Protein AF-A0AAP1R989-F1 (afdb_monomer)

InterPro domains:
  IPR005135 Endonuclease/exonuclease/phosphatase [PF03372] (4-33)
  IPR036691 Endonuclease/exonuclease/phosphatase superfamily [G3DSA:3.60.10.10] (1-33)
  IPR036691 Endonuclease/exonuclease/phosphatase superfamily [SSF56219] (1-33)

Nearest PDB structures (foldseek):
  5lwk-assembly1_B  TM=6.354E-01  e=3.784E+00  Lacticaseibacillus paracasei
  5gi4-assembly1_B  TM=4.244E-01  e=4.057E+00  Escherichia coli K-12

Radius of gyration: 9.17 Å; Cα contacts (8 Å, |Δi|>4): 33; chains: 1; bounding box: 17×16×24 Å

Structure (mmCIF, N/CA/C/O backbone):
data_AF-A0AAP1R989-F1
#
_entry.id   AF-A0AAP1R989-F1
#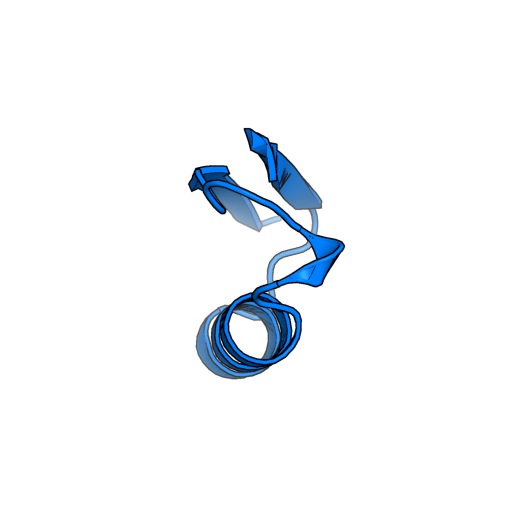
loop_
_atom_site.group_PDB
_atom_site.id
_atom_site.type_symbol
_atom_site.label_atom_id
_atom_site.label_alt_id
_atom_site.label_comp_id
_atom_site.label_asym_id
_atom_site.label_entity_id
_atom_site.label_seq_id
_atom_site.pdbx_PDB_ins_code
_atom_site.Cartn_x
_atom_site.Cartn_y
_atom_site.Cartn_z
_atom_site.occupancy
_atom_site.B_iso_or_equiv
_atom_site.auth_seq_id
_atom_site.auth_comp_id
_atom_site.auth_asym_id
_atom_site.auth_atom_id
_atom_site.pdbx_PDB_model_num
ATOM 1 N N . MET A 1 1 ? -10.601 4.850 14.800 1.00 91.31 1 MET A N 1
ATOM 2 C CA . MET A 1 1 ? -10.182 5.634 13.627 1.00 91.31 1 MET A CA 1
ATOM 3 C C . MET A 1 1 ? -8.663 5.592 13.507 1.00 91.31 1 MET A C 1
ATOM 5 O O . MET A 1 1 ? -7.984 6.113 14.387 1.00 91.31 1 MET A O 1
ATOM 9 N N . LYS A 1 2 ? -8.135 4.921 12.483 1.00 97.00 2 LYS A N 1
ATOM 10 C CA . LYS A 1 2 ? -6.710 4.704 12.209 1.00 97.00 2 LYS A CA 1
ATOM 11 C C . LYS A 1 2 ? -6.356 5.295 10.847 1.00 97.00 2 LYS A C 1
ATOM 13 O O . LYS A 1 2 ? -6.969 4.946 9.842 1.00 97.00 2 LYS A O 1
ATOM 18 N N . ILE A 1 3 ? -5.347 6.160 10.831 1.00 98.25 3 ILE A N 1
ATOM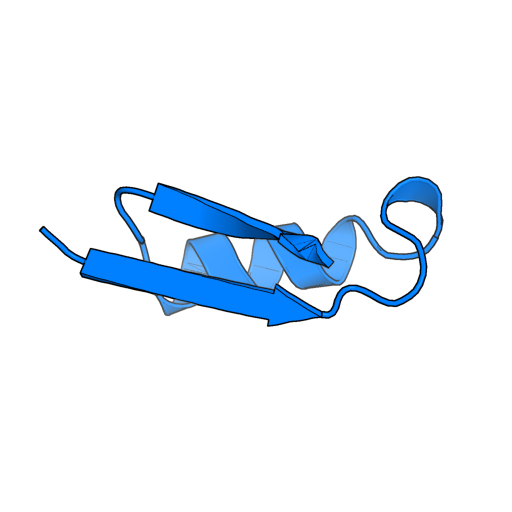 19 C CA . ILE A 1 3 ? -4.877 6.863 9.636 1.00 98.25 3 ILE A CA 1
ATOM 20 C C . ILE A 1 3 ? -3.434 6.444 9.378 1.00 98.25 3 ILE A C 1
ATOM 22 O O . ILE A 1 3 ? -2.620 6.432 10.303 1.00 98.25 3 ILE A O 1
ATOM 26 N N . VAL A 1 4 ? -3.121 6.093 8.134 1.00 98.00 4 VAL A N 1
ATOM 27 C CA . VAL A 1 4 ? -1.772 5.695 7.712 1.00 98.00 4 VAL A CA 1
ATOM 28 C C . VAL A 1 4 ? -1.322 6.586 6.561 1.00 98.00 4 VAL A C 1
ATOM 30 O O . VAL A 1 4 ? -2.088 6.843 5.638 1.00 98.00 4 VAL A O 1
ATOM 33 N N . SER A 1 5 ? -0.070 7.040 6.602 1.00 98.25 5 SER A N 1
ATOM 34 C CA . SER A 1 5 ? 0.597 7.662 5.457 1.00 98.2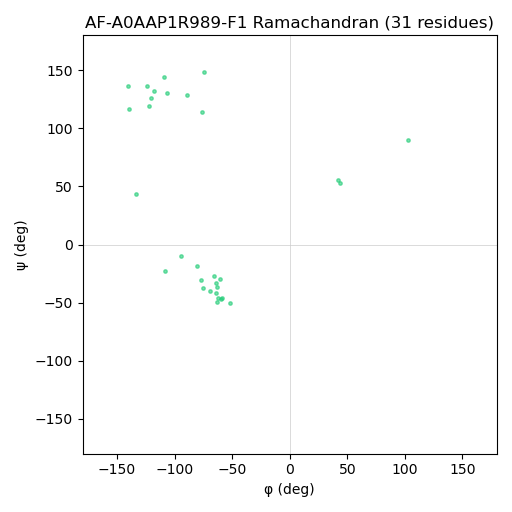5 5 SER A CA 1
ATOM 35 C C . SER A 1 5 ? 1.616 6.683 4.895 1.00 98.25 5 SER A C 1
ATOM 37 O O . SER A 1 5 ? 2.415 6.131 5.654 1.00 98.25 5 SER A O 1
ATOM 39 N N . PHE A 1 6 ? 1.587 6.458 3.587 1.00 98.38 6 PHE A N 1
ATOM 40 C CA . PHE A 1 6 ? 2.457 5.499 2.923 1.00 98.38 6 PHE A CA 1
ATOM 41 C C . PHE A 1 6 ? 2.953 6.057 1.590 1.00 98.38 6 PHE A C 1
ATOM 43 O O . PHE A 1 6 ? 2.173 6.278 0.665 1.00 98.38 6 PHE A O 1
ATOM 50 N N . ASN A 1 7 ? 4.266 6.245 1.480 1.00 97.94 7 ASN A N 1
ATOM 51 C CA . ASN A 1 7 ? 4.890 6.530 0.197 1.00 97.94 7 ASN A CA 1
ATOM 52 C C . ASN A 1 7 ? 4.957 5.228 -0.605 1.00 97.94 7 ASN A C 1
ATOM 54 O O . ASN A 1 7 ? 5.656 4.289 -0.216 1.00 97.94 7 ASN A O 1
ATOM 58 N N . ILE A 1 8 ? 4.215 5.175 -1.707 1.00 97.69 8 ILE A N 1
ATOM 59 C CA . ILE A 1 8 ? 4.103 3.972 -2.536 1.00 97.69 8 ILE A CA 1
ATOM 60 C C . ILE A 1 8 ? 5.098 3.982 -3.697 1.00 97.69 8 ILE A C 1
ATOM 62 O O . ILE A 1 8 ? 5.254 2.965 -4.370 1.00 97.69 8 ILE A O 1
ATOM 66 N N . ASN A 1 9 ? 5.780 5.106 -3.947 1.00 96.38 9 ASN A N 1
ATOM 67 C CA . ASN A 1 9 ? 6.782 5.254 -5.003 1.00 96.38 9 ASN A CA 1
ATOM 68 C C . ASN A 1 9 ? 6.321 4.6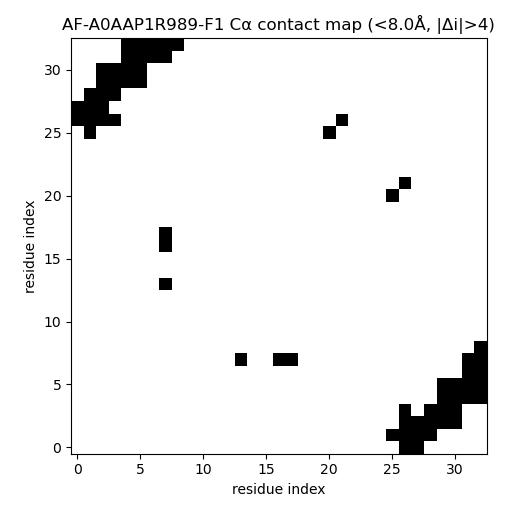24 -6.338 1.00 96.38 9 ASN A C 1
ATOM 70 O O . ASN A 1 9 ? 6.972 3.734 -6.902 1.00 96.38 9 ASN A O 1
ATOM 74 N N . GLY A 1 10 ? 5.126 5.039 -6.780 1.00 96.88 10 GLY A N 1
ATOM 75 C CA . GLY A 1 10 ? 4.448 4.541 -7.979 1.00 96.88 10 GLY A CA 1
ATOM 76 C C . GLY A 1 10 ? 3.305 3.554 -7.704 1.00 96.88 10 GLY A C 1
ATOM 77 O O . GLY A 1 10 ? 3.488 2.339 -7.756 1.00 96.88 10 GLY A O 1
ATOM 78 N N . LEU A 1 11 ? 2.081 4.077 -7.541 1.00 95.44 11 LEU A N 1
ATOM 79 C CA . LEU A 1 11 ? 0.866 3.304 -7.230 1.00 95.44 11 LEU A CA 1
ATOM 80 C C . LEU A 1 11 ? 0.615 2.124 -8.187 1.00 95.44 11 LEU A C 1
ATOM 82 O O . LEU A 1 11 ? 0.423 0.993 -7.749 1.00 95.44 11 LEU A O 1
ATOM 86 N N . ARG A 1 12 ? 0.655 2.367 -9.505 1.00 9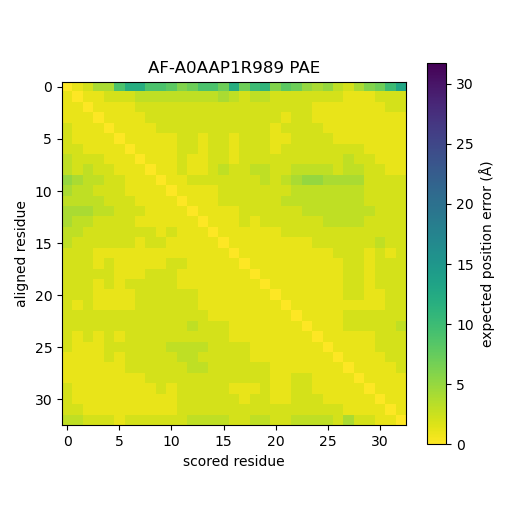7.19 12 ARG A N 1
ATOM 87 C CA . ARG A 1 12 ? 0.363 1.329 -10.515 1.00 97.19 12 ARG A CA 1
ATOM 88 C C . ARG A 1 12 ? 1.390 0.196 -10.534 1.00 97.19 12 ARG A C 1
ATOM 90 O O . ARG A 1 12 ? 1.044 -0.918 -10.904 1.00 97.19 12 ARG A O 1
ATOM 97 N N . ALA A 1 13 ? 2.632 0.470 -10.135 1.00 97.88 13 ALA A N 1
ATOM 98 C CA . ALA A 1 13 ? 3.691 -0.534 -10.100 1.00 97.88 13 ALA A CA 1
ATOM 99 C C . ALA A 1 13 ? 3.609 -1.430 -8.851 1.00 97.88 13 ALA A C 1
ATOM 101 O O . ALA A 1 13 ? 4.210 -2.504 -8.830 1.00 97.88 13 ALA A O 1
ATOM 102 N N . ARG A 1 14 ? 2.891 -1.001 -7.799 1.00 97.19 14 ARG A N 1
ATOM 103 C CA . ARG A 1 14 ? 2.922 -1.651 -6.476 1.00 97.19 14 ARG A CA 1
ATOM 104 C C . ARG A 1 14 ? 1.548 -1.895 -5.825 1.00 97.19 14 ARG A C 1
ATOM 106 O O . ARG A 1 14 ? 1.427 -1.731 -4.611 1.00 97.19 14 ARG A O 1
ATOM 113 N N . PRO A 1 15 ? 0.517 -2.365 -6.555 1.00 97.00 15 PRO A N 1
ATOM 114 C CA . PRO A 1 15 ? -0.797 -2.624 -5.955 1.00 97.00 15 PRO A CA 1
ATOM 115 C C . PRO A 1 15 ? -0.753 -3.679 -4.833 1.00 97.00 15 PRO A C 1
ATOM 117 O O . PRO A 1 15 ? -1.509 -3.592 -3.871 1.00 97.00 15 PRO A O 1
ATOM 120 N N . HIS A 1 16 ? 0.181 -4.635 -4.903 1.00 97.94 16 HIS A N 1
ATOM 121 C CA . HIS A 1 16 ? 0.371 -5.667 -3.878 1.00 97.94 16 HIS A CA 1
ATOM 122 C C . HIS A 1 16 ? 0.807 -5.097 -2.517 1.00 97.94 16 HIS A C 1
ATOM 124 O O . HIS A 1 16 ? 0.411 -5.623 -1.480 1.00 97.94 16 HIS A O 1
ATOM 130 N N . GLN A 1 17 ? 1.586 -4.007 -2.497 1.00 98.12 17 GLN A N 1
ATOM 131 C CA . GLN A 1 17 ? 1.996 -3.367 -1.243 1.00 98.12 17 GLN A CA 1
ATOM 132 C C . GLN A 1 17 ? 0.812 -2.695 -0.556 1.00 98.12 17 GLN A C 1
ATOM 134 O O . GLN A 1 17 ? 0.670 -2.798 0.660 1.00 98.12 17 GLN A O 1
ATOM 139 N N . LEU A 1 18 ? -0.064 -2.055 -1.336 1.00 97.44 18 LEU A N 1
ATOM 140 C CA . LEU A 1 18 ? -1.282 -1.454 -0.806 1.00 97.44 18 LEU A CA 1
ATOM 141 C C . LEU A 1 18 ? -2.226 -2.524 -0.236 1.00 97.44 18 LEU A C 1
ATOM 143 O O . LEU A 1 18 ? -2.756 -2.3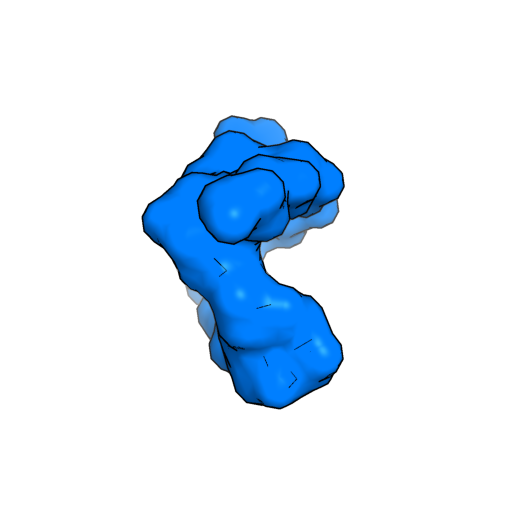37 0.855 1.00 97.44 18 LEU A O 1
ATOM 147 N N . ALA A 1 19 ? -2.379 -3.664 -0.918 1.00 98.06 19 ALA A N 1
ATOM 148 C CA . ALA A 1 19 ? -3.170 -4.788 -0.415 1.00 98.06 19 ALA A CA 1
ATOM 149 C C . ALA A 1 19 ? -2.628 -5.327 0.924 1.00 98.06 19 ALA A C 1
ATOM 151 O O . ALA A 1 19 ? -3.387 -5.454 1.883 1.00 98.06 19 ALA A O 1
ATOM 152 N N . ALA A 1 20 ? -1.312 -5.546 1.024 1.00 98.31 20 ALA A N 1
ATOM 153 C CA . ALA A 1 20 ? -0.675 -5.996 2.263 1.00 98.31 20 ALA A CA 1
ATOM 154 C C . ALA A 1 20 ? -0.807 -4.967 3.405 1.00 98.31 20 ALA A C 1
ATOM 156 O O . ALA A 1 20 ? -0.989 -5.338 4.566 1.00 98.31 20 ALA A O 1
ATOM 157 N N . LEU A 1 21 ? -0.742 -3.668 3.087 1.00 97.88 21 LEU A N 1
ATOM 158 C CA . LEU A 1 21 ? -0.966 -2.592 4.055 1.00 97.88 21 LEU A CA 1
ATOM 159 C C . LEU A 1 21 ? -2.399 -2.641 4.613 1.00 97.88 21 LEU A C 1
ATOM 161 O O . LEU A 1 21 ? -2.586 -2.543 5.827 1.00 97.88 21 LEU A O 1
ATOM 165 N N . ILE A 1 22 ? -3.396 -2.815 3.739 1.00 97.81 22 ILE A N 1
ATOM 166 C CA . ILE A 1 22 ? -4.812 -2.915 4.119 1.00 97.81 22 ILE A CA 1
ATOM 167 C C . ILE A 1 22 ? -5.044 -4.144 5.001 1.00 97.81 22 ILE A C 1
ATOM 169 O O . ILE A 1 22 ? -5.614 -4.006 6.082 1.00 97.81 22 ILE A O 1
ATOM 173 N N . GLU A 1 23 ? -4.555 -5.316 4.588 1.00 98.38 23 GLU A N 1
ATOM 174 C CA . GLU A 1 23 ? -4.721 -6.573 5.329 1.00 98.38 23 GLU A CA 1
ATOM 175 C C . GLU A 1 23 ? -4.122 -6.485 6.738 1.00 98.38 23 GLU A C 1
ATOM 177 O O . GLU A 1 23 ? -4.764 -6.843 7.728 1.00 98.38 23 GLU A O 1
ATOM 182 N N . ARG A 1 24 ? -2.903 -5.943 6.847 1.00 98.00 24 ARG A N 1
ATOM 183 C CA . ARG A 1 24 ? -2.173 -5.882 8.115 1.00 98.00 24 ARG A CA 1
ATOM 184 C C . ARG A 1 24 ? -2.700 -4.815 9.067 1.00 98.00 24 ARG A C 1
ATOM 186 O O . ARG A 1 24 ? -2.666 -5.011 10.282 1.00 98.00 24 ARG A O 1
ATOM 193 N N . HIS A 1 25 ? -3.108 -3.660 8.544 1.00 97.44 25 HIS A N 1
ATOM 194 C CA . HIS A 1 25 ? -3.388 -2.495 9.381 1.00 97.44 25 HIS A CA 1
ATOM 195 C C . HIS A 1 25 ? -4.869 -2.156 9.499 1.00 97.44 25 HIS A C 1
ATOM 197 O O . HIS A 1 25 ? -5.220 -1.508 10.488 1.00 97.44 25 HIS A O 1
ATOM 203 N N . GLN A 1 26 ? -5.714 -2.578 8.555 1.00 98.19 26 GLN A N 1
ATOM 204 C CA . GLN A 1 26 ? -7.134 -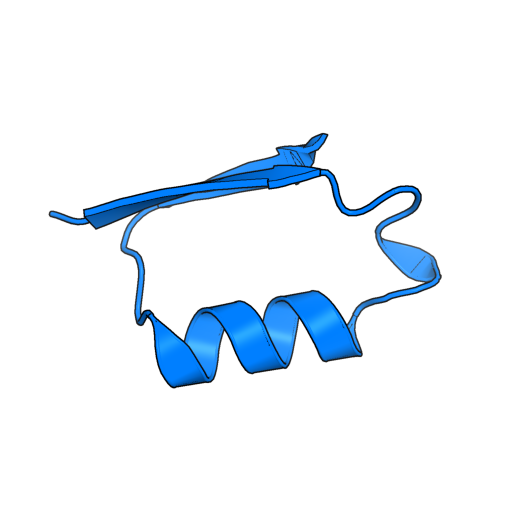2.210 8.478 1.00 98.19 26 GLN A CA 1
ATOM 205 C C . GLN A 1 26 ? -7.367 -0.713 8.779 1.00 98.19 26 GLN A C 1
ATOM 207 O O . GLN A 1 26 ? -8.042 -0.373 9.753 1.00 98.19 26 GLN A O 1
ATOM 212 N N . PRO A 1 27 ? -6.700 0.206 8.054 1.00 98.25 27 PRO A N 1
ATOM 213 C CA . PRO A 1 27 ? -6.852 1.633 8.300 1.00 98.25 27 PRO A CA 1
ATOM 214 C C . PRO A 1 27 ? -8.196 2.143 7.766 1.00 98.25 27 PRO A C 1
ATOM 216 O O . PRO A 1 27 ? -8.680 1.675 6.739 1.00 98.25 27 PRO A O 1
ATOM 219 N N . ASP A 1 28 ? -8.751 3.157 8.424 1.00 98.56 28 ASP A N 1
ATOM 220 C CA . ASP A 1 28 ? -9.94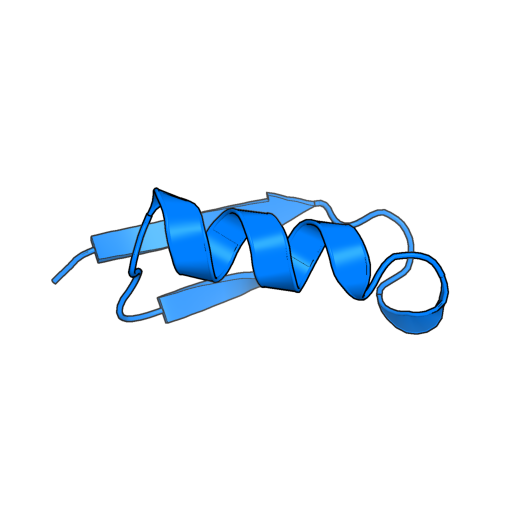4 3.862 7.945 1.00 98.56 28 ASP A CA 1
ATOM 221 C C . ASP A 1 28 ? -9.589 4.839 6.806 1.00 98.56 28 ASP A C 1
ATOM 223 O O . ASP A 1 28 ? -10.401 5.097 5.922 1.00 98.56 28 ASP A O 1
ATOM 227 N N . VAL A 1 29 ? -8.363 5.386 6.819 1.00 98.31 29 VAL A N 1
ATOM 228 C CA . VAL A 1 29 ? -7.850 6.318 5.800 1.00 98.31 29 VAL A CA 1
ATOM 229 C C . VAL A 1 29 ? -6.381 6.025 5.492 1.00 98.31 29 VAL A C 1
ATOM 231 O O . VAL A 1 29 ? -5.568 5.846 6.405 1.00 98.31 29 VAL A O 1
ATOM 234 N N . ILE A 1 30 ? -6.027 6.033 4.203 1.00 98.44 30 ILE A N 1
ATOM 235 C CA . ILE A 1 30 ? -4.648 5.912 3.715 1.00 98.44 30 ILE A CA 1
ATOM 236 C C . ILE A 1 30 ? -4.306 7.142 2.870 1.00 98.44 30 ILE A C 1
ATOM 238 O O . ILE A 1 30 ? -4.929 7.382 1.838 1.00 98.44 30 ILE A O 1
ATOM 242 N N . GLY A 1 31 ? -3.296 7.901 3.290 1.00 98.25 31 GLY A N 1
ATOM 2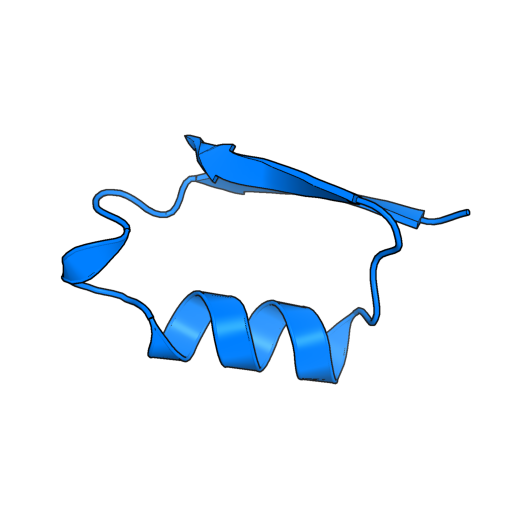43 C CA . GLY A 1 31 ? -2.661 8.929 2.468 1.00 98.25 31 GLY A CA 1
ATOM 244 C C . GLY A 1 31 ? -1.508 8.330 1.667 1.00 98.25 31 GLY A C 1
ATOM 245 O O . GLY A 1 31 ? -0.640 7.678 2.247 1.00 98.25 31 GLY A O 1
ATOM 246 N N . LEU A 1 32 ? -1.491 8.552 0.352 1.00 98.00 32 LEU A N 1
ATOM 247 C CA . LEU A 1 32 ? -0.438 8.066 -0.542 1.00 98.00 32 LEU A CA 1
ATOM 248 C C . LEU A 1 32 ? 0.439 9.216 -1.045 1.00 98.00 32 LEU A C 1
ATOM 250 O O . LEU A 1 32 ? -0.069 10.310 -1.297 1.00 98.00 32 LEU A O 1
ATOM 254 N N . GLN A 1 33 ? 1.739 8.946 -1.194 1.00 97.31 33 GLN A N 1
ATOM 255 C CA . GLN A 1 33 ? 2.724 9.813 -1.857 1.00 97.31 33 GLN A CA 1
ATOM 256 C C . GLN A 1 33 ? 3.458 9.049 -2.959 1.00 97.31 33 GLN A C 1
ATOM 258 O O . GLN A 1 33 ? 3.738 7.841 -2.751 1.00 97.31 33 GLN A O 1
#

Sequence (33 aa):
MKIVSFNINGLRARPHQLAALIERHQPDVIGLQ

Solvent-accessible surface area (backbone atoms only — not comparable to full-atom values): 2132 Å² total; per-residue (Å²): 139,43,77,45,78,45,76,52,84,49,64,91,85,38,59,68,58,55,52,52,48,43,74,76,61,64,53,78,41,76,49,77,83

pLDDT: mean 97.56, std 1.29, range [91.31, 98.56]

Secondary structure (DSSP, 8-state):
--EEEE--SSGGG-HHHHHHHHHHH--SEEEE-

Foldseek 3Di:
DAEEEDEQVDCVVPVVVVVVCCVVPVGPYYHYD

Organism: Escherichia coli (NCBI:txid562)

Mean predicted aligned error: 1.79 Å